Protein AF-A0A3D1B927-F1 (afdb_monomer)

Nearest PDB structures (foldseek):
  1k7w-assembly1_D  TM=8.923E-01  e=1.347E-03  Anas platyrhynchos
  1k62-assembly1_B  TM=8.771E-01  e=2.832E-03  Homo sapiens
  1hy1-assembly1_B  TM=8.906E-01  e=4.763E-03  Anas platyrhynchos
  1aos-assembly1_A  TM=8.715E-01  e=7.437E-03  Homo sapiens
  1xwo-assembly1_D  TM=8.906E-01  e=1.161E-02  Anser anser anser

Sequence (59 aa):
DLAEMSLEELRQFSDQITDD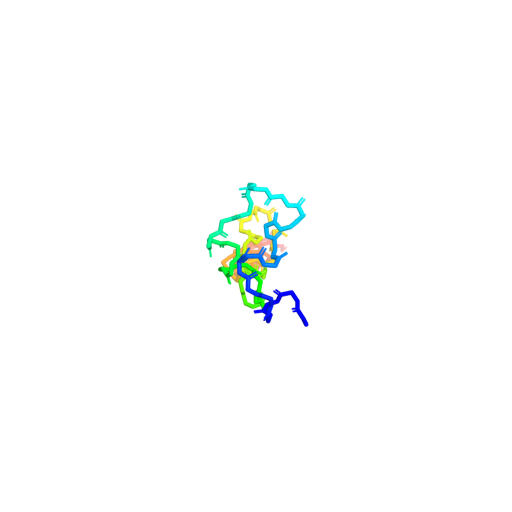VFAVLTLEGSVKARDHIGGTAPAQVRAAVQRGRDLLTSR

pLDDT: mean 95.95, std 3.98, range [72.81, 98.62]

Secondary structure (DSSP, 8-state):
-GGGS-HHHHHTT-TT--GGGGGTSSHHHHHHH--STT-SSHHHHHHHHHHHHHHHHT-

Solvent-accessible surface area (backbone atoms only — not comparable to full-atom values): 3541 Å² total; per-residue (Å²): 108,81,66,74,53,51,69,70,66,54,32,77,80,36,82,85,61,55,84,70,56,65,62,42,54,38,74,66,27,48,38,49,70,34,69,45,96,89,28,67,5,71,68,36,46,53,51,50,53,50,56,53,50,54,58,61,74,75,107

Foldseek 3Di:
DVLPDDQVRVCVVPPPRDPCVNCCPDPLSVQCVQPDQVGRRPVNVVVVVVVVVVVVVVD

Mean predicted aligned error: 3.43 Å

Radius of gyration: 17.34 Å; Cα contacts (8 Å, |Δi|>4): 39; chains: 1; bounding box: 36×13×47 Å

Structure (mmCIF, N/CA/C/O backbone):
data_AF-A0A3D1B927-F1
#
_entry.id   AF-A0A3D1B927-F1
#
loop_
_atom_site.group_PDB
_atom_site.id
_atom_site.type_symbol
_atom_site.label_atom_id
_atom_site.label_alt_id
_atom_site.label_comp_id
_atom_site.label_asym_id
_atom_site.label_entity_id
_atom_site.label_seq_id
_atom_site.pdbx_PDB_ins_code
_atom_site.Cartn_x
_atom_site.Cartn_y
_atom_site.Cartn_z
_atom_site.occupancy
_atom_site.B_iso_or_equiv
_atom_site.auth_seq_id
_atom_site.auth_comp_id
_atom_site.auth_asym_id
_atom_site.auth_atom_id
_atom_site.pdbx_PDB_model_num
ATOM 1 N N . ASP A 1 1 ? 1.293 3.957 19.187 1.00 85.19 1 ASP A N 1
ATOM 2 C CA . ASP A 1 1 ? 1.318 3.805 17.715 1.00 85.19 1 ASP A CA 1
ATOM 3 C C . ASP A 1 1 ? -0.081 3.384 17.246 1.00 85.19 1 ASP A C 1
ATOM 5 O O . ASP A 1 1 ? -0.784 2.777 18.041 1.00 85.19 1 ASP A O 1
ATOM 9 N N . LEU A 1 2 ? -0.532 3.707 16.025 1.00 89.12 2 LEU A N 1
ATOM 10 C CA . LEU A 1 2 ? -1.861 3.274 15.540 1.00 89.12 2 LEU A CA 1
ATOM 11 C C . LEU A 1 2 ? -1.965 1.744 15.473 1.00 89.12 2 LEU A C 1
ATOM 13 O O . LEU A 1 2 ? -3.034 1.189 15.700 1.00 89.12 2 LEU A O 1
ATOM 17 N N . ALA A 1 3 ? -0.846 1.073 15.195 1.00 90.31 3 ALA A N 1
ATOM 18 C CA . ALA A 1 3 ? -0.758 -0.383 15.149 1.00 90.31 3 ALA A CA 1
ATOM 19 C C . ALA A 1 3 ? -0.937 -1.060 16.522 1.00 90.31 3 ALA A C 1
ATOM 21 O O . ALA A 1 3 ? -1.211 -2.254 16.583 1.00 90.31 3 ALA A O 1
ATOM 22 N N . GLU A 1 4 ? -0.762 -0.313 17.617 1.00 92.62 4 GLU A N 1
ATOM 23 C CA . GLU A 1 4 ? -0.880 -0.817 18.993 1.00 92.62 4 GLU A CA 1
ATOM 24 C C . GLU A 1 4 ? -2.286 -0.623 19.575 1.00 92.62 4 GLU A C 1
ATOM 26 O O . GLU A 1 4 ? -2.588 -1.171 20.633 1.00 92.62 4 GLU A O 1
ATOM 31 N N . MET A 1 5 ? -3.136 0.163 18.909 1.00 95.81 5 MET A N 1
ATOM 32 C CA . MET A 1 5 ? -4.507 0.403 19.348 1.00 95.81 5 MET A CA 1
ATOM 33 C C . MET A 1 5 ? -5.378 -0.814 19.047 1.00 95.81 5 MET A C 1
ATOM 35 O O . MET A 1 5 ? -5.298 -1.416 17.976 1.00 95.81 5 MET A O 1
ATOM 39 N N . SER A 1 6 ? -6.256 -1.154 19.979 1.00 96.62 6 SER A N 1
ATOM 40 C CA . SER A 1 6 ? -7.307 -2.142 19.763 1.00 96.62 6 SER A CA 1
ATOM 41 C C . SER A 1 6 ? -8.331 -1.656 18.730 1.00 96.62 6 SER A C 1
ATOM 43 O O . SER A 1 6 ? -8.500 -0.457 18.490 1.00 96.62 6 SER A O 1
ATOM 45 N N . LEU A 1 7 ? -9.078 -2.594 18.139 1.00 96.81 7 LEU A N 1
ATOM 46 C CA . LEU A 1 7 ? -10.167 -2.244 17.223 1.00 96.81 7 LEU A CA 1
ATOM 47 C C . LEU A 1 7 ? -11.238 -1.379 17.905 1.00 96.81 7 LEU A C 1
ATOM 49 O O . LEU A 1 7 ? -11.807 -0.496 17.272 1.00 96.81 7 LEU A O 1
ATOM 53 N N . GLU A 1 8 ? -11.514 -1.630 19.186 1.00 97.12 8 GLU A N 1
ATOM 54 C CA . GLU A 1 8 ? -12.487 -0.860 19.964 1.00 97.12 8 GLU A CA 1
ATOM 55 C C . GLU A 1 8 ? -12.056 0.604 20.102 1.00 97.12 8 GLU A C 1
ATOM 57 O O . GLU A 1 8 ? -12.856 1.499 19.836 1.00 97.12 8 GLU A O 1
ATOM 62 N N . GLU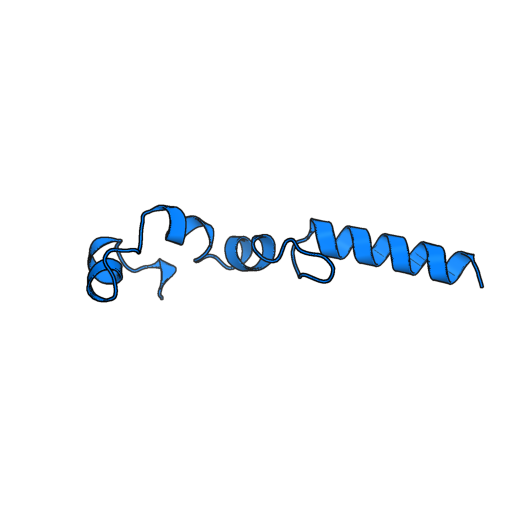 A 1 9 ? -10.781 0.853 20.416 1.00 97.12 9 GLU A N 1
ATOM 63 C CA . GLU A 1 9 ? -10.216 2.207 20.472 1.00 97.12 9 GLU A CA 1
ATOM 64 C C . GLU A 1 9 ? -10.267 2.903 19.107 1.00 97.12 9 GLU A C 1
ATOM 66 O O . GLU A 1 9 ? -10.623 4.076 19.022 1.00 97.12 9 GLU A O 1
ATOM 71 N N . LEU A 1 10 ? -9.970 2.189 18.017 1.00 97.25 10 LEU A N 1
ATOM 72 C CA . LEU A 1 10 ? -10.067 2.751 16.666 1.00 97.25 10 LEU A CA 1
ATOM 73 C C . LEU A 1 10 ? -11.521 3.071 16.275 1.00 97.25 10 LEU A C 1
ATOM 75 O O . LEU A 1 10 ? -11.780 4.094 15.638 1.00 97.25 10 LEU A O 1
ATOM 79 N N . ARG A 1 11 ? -12.490 2.253 16.697 1.00 97.50 11 ARG A N 1
ATOM 80 C CA . ARG A 1 11 ? -13.919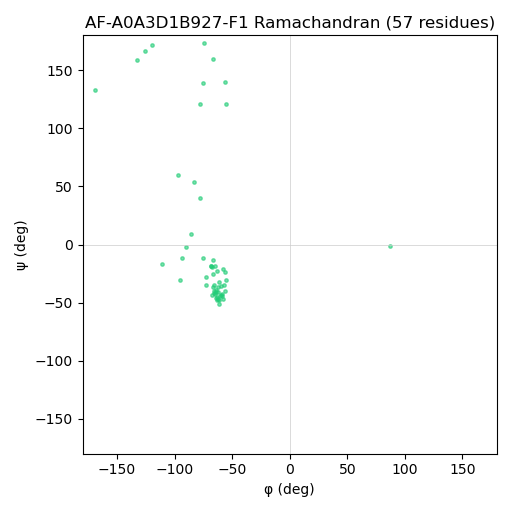 2.477 16.427 1.00 97.50 11 ARG A CA 1
ATOM 81 C C . ARG A 1 11 ? -14.505 3.685 17.145 1.00 97.50 11 ARG A C 1
ATOM 83 O O . ARG A 1 11 ? -15.493 4.228 16.665 1.00 97.50 11 ARG A O 1
ATOM 90 N N . GLN A 1 12 ? -13.859 4.191 18.199 1.00 97.44 12 GLN A N 1
ATOM 91 C CA . GLN A 1 12 ? -14.235 5.479 18.798 1.00 97.44 12 GLN A CA 1
ATOM 92 C C . GLN A 1 12 ? -14.164 6.646 17.792 1.00 97.44 12 GLN A C 1
ATOM 94 O O . GLN A 1 12 ? -14.815 7.669 18.002 1.00 97.44 12 GLN A O 1
ATOM 99 N N . PHE A 1 13 ? -13.405 6.501 16.696 1.00 96.12 13 PHE A N 1
ATOM 100 C CA . PHE A 1 13 ? -13.296 7.502 15.630 1.00 96.12 13 PHE A CA 1
ATOM 101 C C . PHE A 1 13 ? -14.242 7.253 14.448 1.00 96.12 13 PHE A C 1
ATOM 103 O O . PHE A 1 13 ? -14.640 8.209 13.782 1.00 96.12 13 PHE A O 1
ATOM 110 N N . SER A 1 14 ? -14.573 5.993 14.151 1.00 97.50 14 SER A N 1
ATOM 111 C CA . SER A 1 14 ? -15.533 5.615 13.107 1.00 97.50 14 SER A CA 1
ATOM 112 C C . SER A 1 14 ? -15.892 4.131 13.180 1.00 97.50 14 SER A C 1
ATOM 114 O O . SER A 1 14 ? -15.011 3.271 13.156 1.00 97.50 14 SER A O 1
ATOM 116 N N . ASP A 1 15 ? -17.188 3.824 13.117 1.00 96.44 15 ASP A N 1
ATOM 117 C CA . ASP A 1 15 ? -17.701 2.449 13.040 1.00 96.44 15 ASP A CA 1
ATOM 118 C C . ASP A 1 15 ? -17.337 1.732 11.727 1.00 96.44 15 ASP A C 1
ATOM 120 O O . ASP A 1 15 ? -17.477 0.515 11.618 1.00 96.44 15 ASP A O 1
ATOM 124 N N . GLN A 1 16 ? -16.860 2.471 10.717 1.00 98.00 16 GLN A N 1
ATOM 125 C CA . GLN A 1 16 ? -16.397 1.895 9.451 1.00 98.00 16 GLN A CA 1
ATOM 126 C C . GLN A 1 16 ? -15.029 1.213 9.570 1.00 98.00 16 GLN A C 1
ATOM 128 O O . GLN A 1 16 ? -14.622 0.522 8.639 1.00 98.00 16 GLN A O 1
ATOM 133 N N . ILE A 1 17 ? -14.308 1.411 10.678 1.00 97.19 17 ILE A N 1
ATOM 134 C CA . ILE A 1 17 ? -13.020 0.759 10.899 1.00 97.19 17 ILE A CA 1
ATOM 135 C C . ILE A 1 17 ? -13.263 -0.690 11.335 1.00 97.19 17 ILE A C 1
ATOM 137 O O . ILE A 1 17 ? -13.912 -0.978 12.350 1.00 97.19 17 ILE A O 1
ATOM 141 N N . THR A 1 18 ? -12.731 -1.613 10.541 1.00 97.00 18 THR A N 1
ATOM 142 C CA . THR A 1 18 ? -12.847 -3.062 10.725 1.00 97.00 18 THR A CA 1
ATOM 143 C C . THR A 1 18 ? -11.476 -3.715 10.901 1.00 97.00 18 THR A C 1
ATOM 145 O O . THR A 1 18 ? -10.445 -3.060 10.761 1.00 97.00 18 THR A O 1
ATOM 148 N N . ASP A 1 19 ? -11.452 -5.004 11.254 1.00 9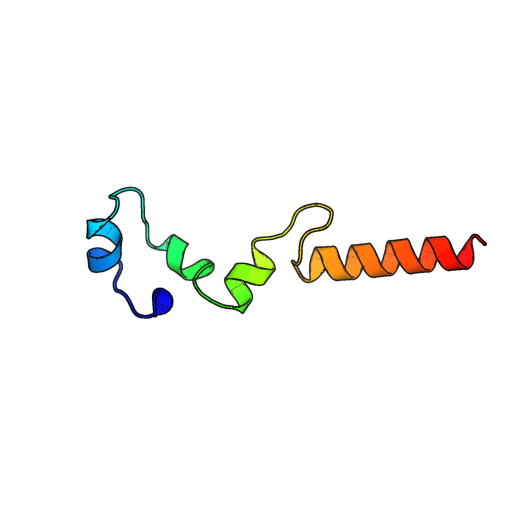5.31 19 ASP A N 1
ATOM 149 C CA . ASP A 1 19 ? -10.222 -5.760 11.552 1.00 95.31 19 ASP A CA 1
ATOM 150 C C . ASP A 1 19 ? -9.183 -5.751 10.415 1.00 95.31 19 ASP A C 1
ATOM 152 O O . ASP A 1 19 ? -7.985 -5.915 10.646 1.00 95.31 19 ASP A O 1
ATOM 156 N N . ASP A 1 20 ? -9.618 -5.536 9.174 1.00 94.25 20 ASP A N 1
ATOM 157 C CA . ASP A 1 20 ? -8.753 -5.437 7.997 1.00 94.25 20 ASP A CA 1
ATOM 158 C C . ASP A 1 20 ? -7.801 -4.228 8.034 1.00 94.25 20 ASP A C 1
ATOM 160 O O . ASP A 1 20 ? -6.769 -4.245 7.359 1.00 94.25 20 ASP A O 1
ATOM 164 N N . VAL A 1 21 ? -8.073 -3.219 8.870 1.00 94.75 21 VAL A N 1
ATOM 165 C CA . VAL A 1 21 ? -7.196 -2.054 9.063 1.00 94.75 21 VAL A CA 1
ATOM 166 C C . VAL A 1 21 ? -5.782 -2.462 9.497 1.00 94.75 21 VAL A C 1
ATOM 168 O O . VAL A 1 21 ? -4.788 -1.883 9.050 1.00 94.75 21 VAL A O 1
ATOM 171 N N . PHE A 1 22 ? -5.656 -3.524 10.296 1.00 95.00 22 PHE A N 1
ATOM 172 C CA . PHE A 1 22 ? -4.364 -3.998 10.794 1.00 95.00 22 PHE A CA 1
ATOM 173 C C . PHE A 1 22 ? -3.477 -4.593 9.695 1.00 95.00 22 PHE A C 1
ATOM 175 O O . PHE A 1 22 ? -2.257 -4.646 9.849 1.00 95.00 22 PHE A O 1
ATOM 182 N N . ALA A 1 23 ? -4.048 -4.967 8.544 1.00 92.62 23 ALA A N 1
ATOM 183 C CA . ALA A 1 23 ? -3.266 -5.415 7.394 1.00 92.62 23 ALA A CA 1
ATOM 184 C C . ALA A 1 23 ? -2.409 -4.288 6.788 1.00 92.62 23 ALA A C 1
ATOM 186 O O . ALA A 1 23 ? -1.379 -4.566 6.170 1.00 92.62 23 ALA A O 1
ATOM 187 N N . VAL A 1 24 ? -2.815 -3.023 6.963 1.00 94.44 24 VAL A N 1
ATOM 188 C CA . VAL A 1 24 ? -2.130 -1.848 6.394 1.00 94.44 24 VAL A CA 1
ATOM 189 C C . VAL A 1 24 ? -1.450 -0.964 7.439 1.00 94.44 24 VAL A C 1
ATOM 1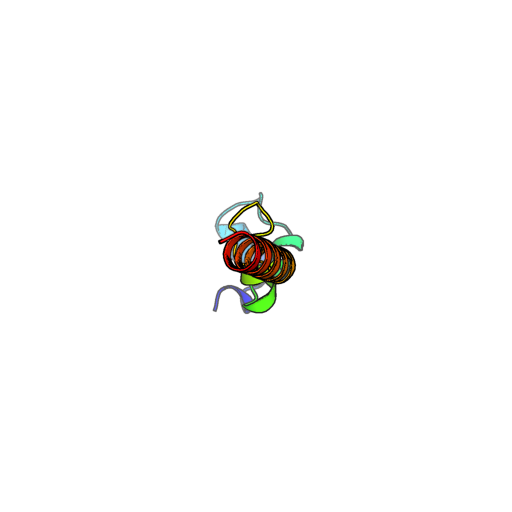91 O O . VAL A 1 24 ? -0.555 -0.202 7.077 1.00 94.44 24 VAL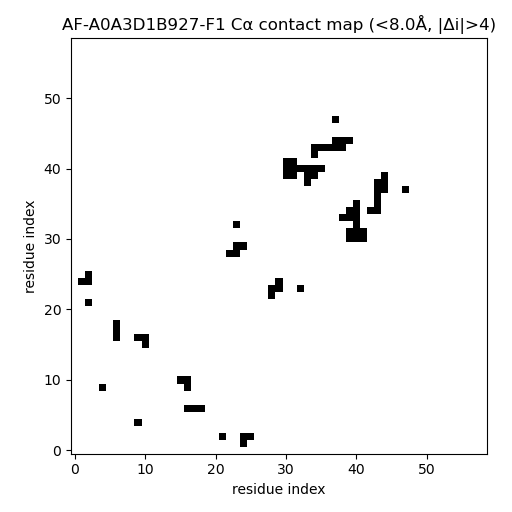 A O 1
ATOM 194 N N . LEU A 1 25 ? -1.790 -1.106 8.725 1.00 95.00 25 LEU A N 1
ATOM 195 C CA . LEU A 1 25 ? -1.116 -0.440 9.852 1.00 95.00 25 LEU A CA 1
ATOM 196 C C . LEU A 1 25 ? 0.219 -1.112 10.227 1.00 95.00 25 LEU A C 1
ATOM 198 O O . LEU A 1 25 ? 0.569 -1.252 11.391 1.00 95.00 25 LEU A O 1
ATOM 202 N N . THR A 1 26 ? 0.989 -1.523 9.226 1.00 93.38 26 THR A N 1
ATOM 203 C CA . THR A 1 26 ? 2.387 -1.948 9.362 1.00 93.38 26 THR A CA 1
ATOM 204 C C . THR A 1 26 ? 3.203 -1.250 8.284 1.00 93.38 26 THR A C 1
ATOM 206 O O . THR A 1 26 ? 2.653 -0.82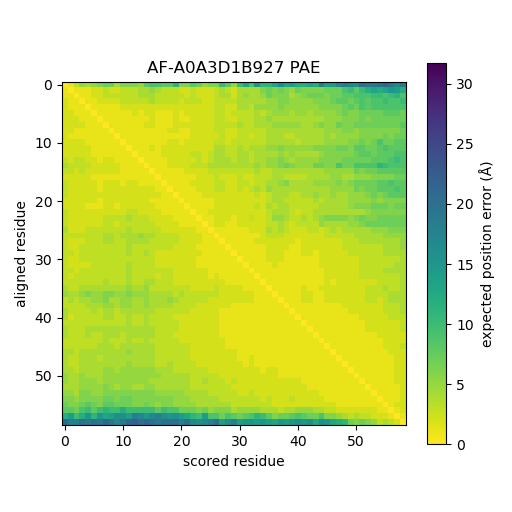7 7.261 1.00 93.38 26 THR A O 1
ATOM 209 N N . LEU A 1 27 ? 4.519 -1.127 8.467 1.00 92.25 27 LEU A N 1
ATOM 210 C CA . LEU A 1 27 ? 5.375 -0.536 7.437 1.00 92.25 27 LEU A CA 1
ATOM 211 C C . LEU A 1 27 ? 5.252 -1.317 6.118 1.00 92.25 27 LEU A C 1
ATOM 213 O O . LEU A 1 27 ? 5.029 -0.740 5.052 1.00 92.25 27 LEU A O 1
ATOM 217 N N . GLU A 1 28 ? 5.330 -2.642 6.199 1.00 94.31 28 GLU A N 1
ATOM 218 C CA . GLU A 1 28 ? 5.227 -3.546 5.060 1.00 94.31 28 GLU A CA 1
ATOM 219 C C . GLU A 1 28 ? 3.836 -3.499 4.423 1.00 94.31 28 GLU A C 1
ATOM 221 O O . GLU A 1 28 ? 3.731 -3.489 3.195 1.00 94.31 28 GLU A O 1
ATOM 226 N N . GLY A 1 29 ? 2.778 -3.464 5.237 1.00 95.38 29 GLY A N 1
ATOM 227 C CA . GLY A 1 29 ? 1.393 -3.345 4.783 1.00 95.38 29 GLY A CA 1
ATOM 228 C C . GLY A 1 29 ? 1.151 -2.042 4.027 1.00 95.38 29 GLY A C 1
ATOM 229 O O . GLY A 1 29 ? 0.660 -2.064 2.899 1.00 95.38 29 GLY A O 1
ATOM 230 N N . SER A 1 30 ? 1.599 -0.919 4.590 1.00 96.06 30 SER A N 1
ATOM 231 C CA . SER A 1 30 ? 1.493 0.413 3.985 1.00 96.06 30 SER A CA 1
ATOM 232 C C . SER A 1 30 ? 2.218 0.500 2.639 1.00 96.06 30 SER A C 1
ATOM 234 O O . SER A 1 30 ? 1.668 1.005 1.657 1.00 96.06 30 SER A O 1
ATOM 236 N N . VAL A 1 31 ? 3.435 -0.051 2.548 1.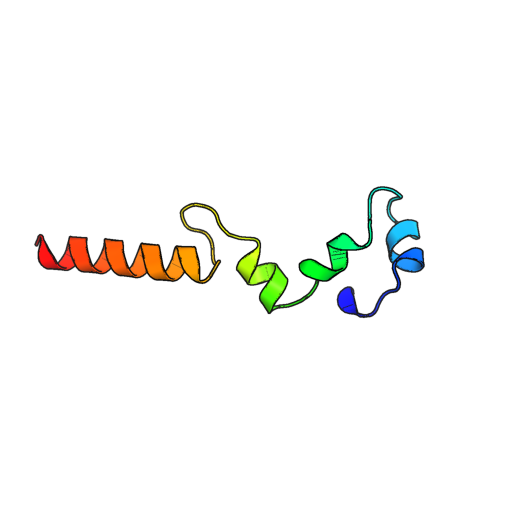00 97.69 31 VAL A N 1
ATOM 237 C CA . VAL A 1 31 ? 4.199 -0.070 1.291 1.00 97.69 31 VAL A CA 1
ATOM 238 C C . VAL A 1 31 ? 3.527 -0.965 0.247 1.00 97.69 31 VAL A C 1
ATOM 240 O O . VAL A 1 31 ? 3.420 -0.561 -0.913 1.00 97.69 31 VAL A O 1
ATOM 243 N N . LYS A 1 32 ? 3.054 -2.156 0.639 1.00 97.75 32 LYS A N 1
ATOM 244 C CA . LYS A 1 32 ? 2.372 -3.103 -0.260 1.00 97.75 32 LYS A CA 1
ATOM 245 C C . LYS A 1 32 ? 1.030 -2.579 -0.770 1.00 97.75 32 LYS A C 1
ATOM 247 O O . LYS A 1 32 ? 0.703 -2.847 -1.918 1.00 97.75 32 LYS A O 1
ATOM 252 N N . ALA A 1 33 ? 0.286 -1.819 0.034 1.00 97.06 33 ALA A N 1
ATOM 253 C CA . ALA A 1 33 ? -1.030 -1.297 -0.340 1.00 97.06 33 ALA A CA 1
ATOM 254 C C . ALA A 1 33 ? -0.986 -0.330 -1.538 1.00 97.06 33 ALA A C 1
ATOM 256 O O . ALA A 1 33 ? -1.975 -0.162 -2.251 1.00 97.06 33 ALA A O 1
ATOM 257 N N . ARG A 1 34 ? 0.166 0.295 -1.810 1.00 97.75 34 ARG A N 1
ATOM 258 C CA . ARG A 1 34 ? 0.357 1.194 -2.959 1.00 97.75 34 ARG A CA 1
ATOM 259 C C . ARG A 1 34 ? 0.674 0.407 -4.240 1.00 97.75 34 ARG A C 1
ATOM 261 O O . ARG A 1 34 ? 1.686 0.669 -4.889 1.00 97.75 34 ARG A O 1
ATOM 268 N N . ASP A 1 35 ? -0.182 -0.555 -4.591 1.00 97.94 35 ASP A N 1
ATOM 269 C CA . ASP A 1 35 ? -0.050 -1.431 -5.770 1.00 97.94 35 ASP A CA 1
ATOM 270 C C . ASP A 1 35 ? -0.866 -0.926 -6.972 1.00 97.94 35 ASP A C 1
ATOM 272 O O . ASP A 1 35 ? -1.780 -1.568 -7.479 1.00 97.94 35 ASP A O 1
ATOM 276 N N . HIS A 1 36 ? -0.548 0.284 -7.414 1.00 97.31 36 HIS A N 1
ATOM 277 C CA . HIS A 1 36 ? -1.054 0.879 -8.651 1.00 97.31 36 HIS A CA 1
ATOM 278 C C . HIS A 1 36 ? 0.130 1.321 -9.511 1.00 97.31 36 HIS A C 1
ATOM 280 O O . HIS A 1 36 ? 1.258 1.395 -9.024 1.00 97.31 36 HIS A O 1
ATOM 286 N N . ILE A 1 37 ? -0.101 1.635 -10.788 1.00 97.31 37 ILE A N 1
ATOM 287 C CA . ILE A 1 37 ? 0.974 2.073 -11.690 1.00 97.31 37 ILE A CA 1
ATOM 288 C C . ILE A 1 37 ? 1.702 3.282 -11.086 1.00 97.31 37 ILE A C 1
ATOM 290 O O . ILE A 1 37 ? 1.096 4.320 -10.841 1.00 97.31 37 ILE A O 1
ATOM 294 N N . GLY A 1 38 ? 3.011 3.134 -10.860 1.00 96.69 38 GLY A N 1
ATOM 295 C CA . GLY A 1 38 ? 3.859 4.166 -10.247 1.00 96.69 38 GLY A CA 1
ATOM 296 C C . GLY A 1 38 ? 3.902 4.144 -8.714 1.00 96.69 38 GLY A C 1
ATOM 297 O O . GLY A 1 38 ? 4.621 4.941 -8.119 1.00 96.69 38 GLY A O 1
ATOM 298 N N . GLY A 1 39 ? 3.170 3.231 -8.076 1.00 98.06 39 GLY A N 1
ATOM 299 C CA . GLY A 1 39 ? 3.140 3.067 -6.628 1.00 98.06 39 GLY A CA 1
ATOM 300 C C . GLY A 1 39 ? 4.390 2.396 -6.047 1.00 98.06 39 GLY A C 1
ATOM 301 O O . GLY A 1 39 ? 5.277 1.924 -6.761 1.00 98.06 39 GLY A O 1
ATOM 302 N N . THR A 1 40 ? 4.458 2.350 -4.714 1.00 98.19 40 THR A N 1
ATOM 303 C CA . THR A 1 40 ? 5.627 1.856 -3.963 1.00 98.19 40 THR A CA 1
ATOM 304 C C . THR A 1 40 ? 5.583 0.365 -3.654 1.00 98.19 40 THR A C 1
ATOM 306 O O . THR A 1 40 ? 6.526 -0.149 -3.052 1.00 98.19 40 THR A O 1
ATOM 309 N N . ALA A 1 41 ? 4.518 -0.348 -4.035 1.00 98.50 41 ALA A N 1
ATOM 310 C CA . ALA A 1 41 ? 4.464 -1.787 -3.824 1.00 98.50 41 ALA A CA 1
ATOM 311 C C . ALA A 1 41 ? 5.677 -2.465 -4.493 1.00 98.50 41 ALA A C 1
ATOM 313 O O . ALA A 1 41 ? 6.034 -2.109 -5.621 1.00 98.50 41 ALA A O 1
ATOM 314 N N . PRO A 1 42 ? 6.307 -3.480 -3.870 1.00 98.38 42 PRO A N 1
ATOM 315 C CA . PRO A 1 42 ? 7.492 -4.122 -4.441 1.00 98.38 42 PRO A CA 1
ATOM 316 C C . PRO A 1 42 ? 7.279 -4.663 -5.863 1.00 98.38 42 PRO A C 1
ATOM 318 O O . PRO A 1 42 ? 8.214 -4.683 -6.663 1.00 98.38 42 PRO A O 1
ATOM 321 N N . ALA A 1 43 ? 6.053 -5.086 -6.193 1.00 98.31 43 ALA A N 1
ATOM 322 C CA . ALA A 1 43 ? 5.678 -5.487 -7.546 1.00 98.31 43 ALA A CA 1
ATOM 323 C C . ALA A 1 43 ? 5.772 -4.317 -8.545 1.00 98.31 43 ALA A C 1
ATOM 325 O O . ALA A 1 43 ? 6.397 -4.467 -9.596 1.00 98.31 43 ALA A O 1
ATOM 326 N N . GLN A 1 44 ? 5.247 -3.141 -8.187 1.00 98.62 44 GLN A N 1
ATOM 327 C CA . GLN A 1 44 ? 5.303 -1.923 -9.003 1.00 98.62 44 GLN A CA 1
ATOM 328 C C . GLN A 1 44 ? 6.727 -1.404 -9.175 1.00 98.62 44 GLN A C 1
ATOM 330 O O . GLN A 1 44 ? 7.109 -1.031 -10.285 1.00 98.62 44 GLN A O 1
ATOM 335 N N . VAL A 1 45 ? 7.542 -1.454 -8.116 1.00 98.50 45 VAL A N 1
ATOM 336 C CA . VAL A 1 45 ? 8.961 -1.078 -8.184 1.00 98.50 45 VAL A CA 1
ATOM 337 C C . VAL A 1 45 ? 9.715 -1.999 -9.144 1.00 98.50 45 VAL A C 1
ATOM 339 O O . VAL A 1 45 ? 10.416 -1.514 -10.031 1.00 98.50 45 VAL A O 1
ATOM 342 N N . ARG A 1 46 ? 9.531 -3.323 -9.045 1.00 98.62 46 ARG A N 1
ATOM 343 C CA . ARG A 1 46 ? 10.138 -4.276 -9.993 1.00 98.62 46 ARG A CA 1
ATOM 344 C C . ARG A 1 46 ? 9.689 -4.016 -11.432 1.00 98.62 46 ARG A C 1
ATOM 346 O O . ARG A 1 46 ? 10.526 -4.004 -12.332 1.00 98.62 46 ARG A O 1
ATOM 353 N N . ALA A 1 47 ? 8.400 -3.754 -11.645 1.00 98.56 47 ALA A N 1
ATOM 354 C CA . ALA A 1 47 ? 7.873 -3.425 -12.966 1.00 98.56 47 ALA A CA 1
ATOM 355 C C . ALA A 1 47 ? 8.460 -2.109 -13.515 1.00 98.56 47 ALA A C 1
ATOM 357 O O . ALA A 1 47 ? 8.785 -2.025 -14.697 1.00 98.56 47 ALA A O 1
ATOM 358 N N . ALA A 1 48 ? 8.641 -1.091 -12.668 1.00 98.44 48 ALA A N 1
ATOM 359 C CA . ALA A 1 48 ? 9.276 0.170 -13.046 1.00 98.44 48 ALA A CA 1
ATOM 360 C C . ALA A 1 48 ? 10.752 -0.015 -13.420 1.00 98.44 48 ALA A C 1
ATOM 362 O O . ALA A 1 48 ? 11.191 0.525 -14.434 1.00 98.44 48 ALA A O 1
ATOM 363 N N . VAL A 1 49 ? 11.494 -0.824 -12.656 1.00 98.62 49 VAL A N 1
ATOM 364 C CA . VAL A 1 49 ? 12.885 -1.182 -12.975 1.00 98.62 49 VAL A CA 1
ATOM 365 C C . VAL A 1 49 ? 12.975 -1.869 -14.336 1.00 98.62 49 VAL A C 1
ATOM 367 O O . VAL A 1 49 ? 13.849 -1.517 -15.125 1.00 98.62 49 VAL A O 1
ATOM 370 N N . GLN A 1 50 ? 12.070 -2.806 -14.640 1.00 98.50 50 GLN A N 1
ATOM 371 C CA . GLN A 1 50 ? 12.061 -3.477 -15.941 1.00 98.50 50 GLN A CA 1
ATOM 372 C C . GLN A 1 50 ? 11.833 -2.485 -17.088 1.00 98.50 50 GLN A C 1
ATOM 374 O O . GLN A 1 50 ? 12.661 -2.414 -17.991 1.00 98.50 50 GLN A O 1
ATOM 379 N N . ARG A 1 51 ? 10.794 -1.641 -17.002 1.00 97.75 51 ARG A N 1
ATOM 380 C CA . ARG A 1 51 ? 10.533 -0.599 -18.013 1.00 97.75 51 ARG A CA 1
ATOM 381 C C . ARG A 1 51 ? 11.730 0.335 -18.212 1.00 97.75 51 ARG A C 1
ATOM 383 O O . ARG A 1 51 ? 12.034 0.725 -19.334 1.00 97.75 51 ARG A O 1
ATOM 390 N N . GLY A 1 52 ? 12.410 0.696 -17.122 1.00 98.00 52 GLY A N 1
ATOM 391 C CA . GLY A 1 52 ? 13.614 1.524 -17.170 1.00 98.00 52 GLY A CA 1
ATOM 392 C C . GLY A 1 52 ? 14.773 0.841 -17.899 1.00 98.00 52 GLY A C 1
ATOM 393 O O . GLY A 1 52 ? 15.456 1.491 -18.685 1.00 98.00 52 GLY A O 1
ATOM 394 N N . ARG A 1 53 ? 14.974 -0.465 -17.684 1.00 98.38 53 ARG A N 1
ATOM 395 C CA . ARG A 1 53 ? 15.979 -1.252 -18.417 1.00 98.38 53 ARG A CA 1
ATOM 396 C C . ARG A 1 53 ? 15.671 -1.302 -19.907 1.00 98.38 53 ARG A C 1
ATOM 398 O O . ARG A 1 53 ? 16.558 -1.003 -20.698 1.00 98.38 53 ARG A O 1
ATOM 405 N N . ASP A 1 54 ? 14.425 -1.590 -20.267 1.00 98.31 54 ASP A N 1
ATOM 406 C CA . ASP A 1 54 ? 14.004 -1.671 -21.669 1.00 98.31 54 ASP A CA 1
ATOM 407 C C . ASP A 1 54 ? 14.256 -0.338 -22.399 1.00 98.31 54 ASP A C 1
ATOM 409 O O . ASP A 1 54 ? 14.818 -0.325 -23.494 1.00 98.31 54 ASP A O 1
ATOM 413 N N . LEU A 1 55 ? 13.945 0.792 -21.747 1.00 98.12 55 LEU A N 1
ATOM 414 C CA . LEU A 1 55 ? 14.208 2.138 -22.271 1.00 98.12 55 LEU A CA 1
ATOM 415 C C . LEU A 1 55 ? 15.704 2.429 -22.471 1.00 98.12 55 LEU A C 1
ATOM 417 O O . LEU A 1 55 ? 16.072 3.164 -23.384 1.00 98.12 55 LEU A O 1
ATOM 421 N N . LEU A 1 56 ? 16.568 1.927 -21.587 1.00 98.12 56 LEU A N 1
ATOM 422 C CA . LEU A 1 56 ? 18.014 2.107 -21.723 1.00 98.12 56 LEU A CA 1
ATOM 423 C C . LEU A 1 56 ? 18.588 1.249 -22.852 1.00 98.12 56 LEU A C 1
ATOM 425 O O . LEU A 1 56 ? 19.511 1.695 -23.520 1.00 98.12 56 LEU A O 1
ATOM 429 N N . THR A 1 57 ? 18.047 0.051 -23.077 1.00 97.62 57 THR A N 1
ATOM 430 C CA . THR A 1 57 ? 18.473 -0.834 -24.172 1.00 97.62 57 THR A CA 1
ATOM 431 C C . THR A 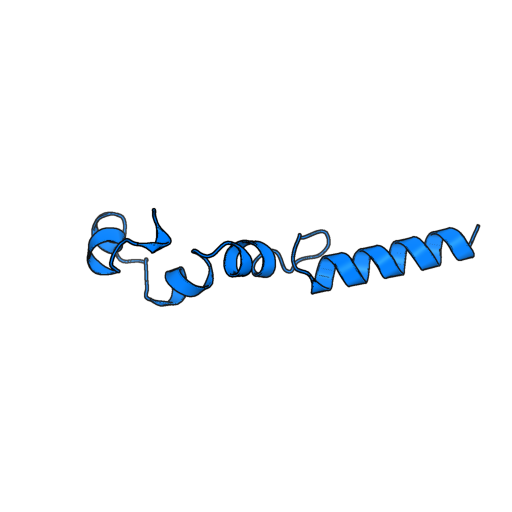1 57 ? 18.006 -0.345 -25.544 1.00 97.62 57 THR A C 1
ATOM 433 O O . THR A 1 57 ? 18.662 -0.626 -26.539 1.00 97.62 57 THR A O 1
ATOM 436 N N . SER A 1 58 ? 16.894 0.391 -25.620 1.00 93.12 58 SER A N 1
ATOM 437 C CA . SER A 1 58 ? 16.362 0.928 -26.879 1.00 93.12 58 SER A CA 1
ATOM 438 C C . SER A 1 58 ? 16.969 2.273 -27.311 1.00 93.12 58 SER A C 1
ATOM 440 O O . SER A 1 58 ? 16.413 2.922 -28.197 1.00 93.12 58 SER A O 1
ATOM 442 N N . ARG A 1 59 ? 18.027 2.739 -26.644 1.00 72.81 59 ARG A N 1
ATOM 443 C CA . ARG A 1 59 ? 18.759 3.974 -26.964 1.00 72.81 59 ARG A CA 1
ATOM 444 C C . ARG A 1 59 ? 20.058 3.653 -27.682 1.00 72.81 59 ARG A C 1
ATOM 446 O O . ARG A 1 59 ? 20.401 4.447 -28.583 1.00 72.81 59 ARG A O 1
#